Protein AF-A0A8K0P5R0-F1 (afdb_monomer_lite)

Structure (mmCIF, N/CA/C/O backbone):
data_AF-A0A8K0P5R0-F1
#
_entry.id   AF-A0A8K0P5R0-F1
#
loop_
_atom_site.group_PDB
_atom_site.id
_atom_site.type_symbol
_atom_site.label_atom_id
_atom_site.label_alt_id
_atom_site.label_comp_id
_atom_site.label_asym_id
_atom_site.label_entity_id
_atom_site.label_seq_id
_atom_site.pdbx_PDB_ins_code
_atom_site.Cartn_x
_atom_site.Cartn_y
_atom_site.Cartn_z
_atom_site.occupancy
_atom_site.B_iso_or_equiv
_atom_site.auth_seq_id
_atom_site.auth_comp_id
_atom_site.auth_asym_id
_atom_site.auth_atom_id
_atom_site.pdbx_PDB_model_num
ATOM 1 N N . MET A 1 1 ? 15.930 -27.579 8.236 1.00 77.75 1 MET A N 1
ATOM 2 C CA . MET A 1 1 ? 16.252 -26.618 7.155 1.00 77.75 1 MET A CA 1
ATOM 3 C C . MET A 1 1 ? 15.344 -26.922 5.981 1.00 77.75 1 MET A C 1
ATOM 5 O O . MET A 1 1 ? 15.305 -28.073 5.569 1.00 77.75 1 MET A O 1
ATOM 9 N N . GLN A 1 2 ? 14.608 -25.937 5.482 1.00 86.75 2 GLN A N 1
ATOM 10 C CA . GLN A 1 2 ? 13.710 -26.073 4.334 1.00 86.75 2 GLN A CA 1
ATOM 11 C C . GLN A 1 2 ? 14.297 -25.330 3.126 1.00 86.75 2 GLN A C 1
ATOM 13 O O . GLN A 1 2 ? 15.034 -24.350 3.285 1.00 86.75 2 GLN A O 1
ATOM 18 N N . MET A 1 3 ? 14.000 -25.831 1.928 1.00 87.31 3 MET A N 1
ATOM 19 C CA . MET A 1 3 ? 14.393 -25.220 0.656 1.00 87.31 3 MET A CA 1
ATOM 20 C C . MET A 1 3 ? 13.280 -24.267 0.223 1.00 87.31 3 MET A C 1
ATOM 22 O O . MET A 1 3 ? 12.130 -24.686 0.132 1.00 87.31 3 MET A O 1
ATOM 26 N N . VAL A 1 4 ? 13.605 -23.001 -0.029 1.00 87.88 4 VAL A N 1
ATOM 27 C CA . VAL A 1 4 ? 12.634 -21.998 -0.485 1.00 87.88 4 VAL A CA 1
ATOM 28 C C . VAL A 1 4 ? 13.164 -21.334 -1.741 1.00 87.88 4 VAL A C 1
ATOM 30 O O . VAL A 1 4 ? 14.297 -20.851 -1.757 1.00 87.88 4 VAL A O 1
ATOM 33 N N . GLU A 1 5 ? 12.338 -21.276 -2.778 1.00 90.38 5 GLU A N 1
ATOM 34 C CA . GLU A 1 5 ? 12.651 -20.520 -3.982 1.00 90.38 5 GLU A CA 1
ATOM 35 C C . GLU A 1 5 ? 12.355 -19.031 -3.757 1.00 90.38 5 GLU A C 1
ATOM 37 O O . GLU A 1 5 ? 11.252 -18.639 -3.372 1.00 90.38 5 GLU A O 1
ATOM 42 N N . LYS A 1 6 ? 13.353 -18.175 -3.976 1.00 82.25 6 LYS A N 1
ATOM 43 C CA . LYS A 1 6 ? 13.180 -16.721 -4.010 1.00 82.25 6 LYS A CA 1
ATOM 44 C C . LYS A 1 6 ? 13.885 -16.155 -5.229 1.00 82.25 6 LYS A C 1
ATOM 46 O O . LYS A 1 6 ? 15.097 -16.286 -5.352 1.00 82.25 6 LYS A O 1
ATOM 51 N N . ARG A 1 7 ? 13.129 -15.456 -6.085 1.00 85.81 7 ARG A N 1
ATOM 52 C CA . ARG A 1 7 ? 13.651 -14.775 -7.287 1.00 85.81 7 ARG A CA 1
ATOM 53 C C . ARG A 1 7 ? 14.454 -15.725 -8.199 1.00 85.81 7 ARG A C 1
ATOM 55 O O . ARG A 1 7 ? 15.518 -15.354 -8.677 1.00 85.81 7 ARG A O 1
ATOM 62 N N . GLY A 1 8 ? 13.969 -16.957 -8.379 1.00 89.31 8 GLY A N 1
ATOM 63 C CA . GLY A 1 8 ? 14.621 -17.989 -9.197 1.00 89.31 8 GLY A CA 1
ATOM 64 C C . GLY A 1 8 ? 15.834 -18.672 -8.552 1.00 89.31 8 GLY A C 1
ATOM 65 O O . GLY A 1 8 ? 16.482 -19.490 -9.197 1.00 89.31 8 GLY A O 1
ATOM 66 N N . LEU A 1 9 ? 16.164 -18.359 -7.292 1.00 89.88 9 LEU A N 1
ATOM 67 C CA . LEU A 1 9 ? 17.238 -19.013 -6.541 1.00 89.88 9 LEU A CA 1
ATOM 68 C C . LEU A 1 9 ? 16.661 -19.880 -5.424 1.00 89.88 9 LEU A C 1
ATOM 70 O O . LEU A 1 9 ? 15.819 -19.428 -4.645 1.00 89.88 9 LEU A O 1
ATOM 74 N N . VAL A 1 10 ? 17.162 -21.109 -5.299 1.00 91.19 10 VAL A N 1
ATOM 75 C CA . VAL A 1 10 ? 16.796 -22.011 -4.202 1.00 91.19 10 VAL A CA 1
ATOM 76 C C . VAL A 1 10 ? 17.707 -21.748 -3.006 1.00 91.19 10 VAL A C 1
ATOM 78 O O . VAL A 1 10 ? 18.917 -21.955 -3.066 1.00 91.19 10 VAL A O 1
ATOM 81 N N . VAL A 1 11 ? 17.121 -21.289 -1.901 1.00 90.75 11 VAL A N 1
ATOM 82 C CA . VAL A 1 11 ? 17.840 -20.901 -0.681 1.00 90.75 11 VAL A CA 1
ATOM 83 C C . VAL A 1 11 ? 17.438 -21.817 0.474 1.00 90.75 11 VAL A C 1
ATOM 85 O O . VAL A 1 11 ? 16.253 -22.066 0.697 1.00 90.75 11 VAL A O 1
ATOM 88 N N . ARG A 1 12 ? 18.418 -22.285 1.257 1.00 92.44 12 ARG A N 1
ATOM 89 C CA . ARG A 1 12 ? 18.166 -23.007 2.515 1.00 92.44 12 ARG A CA 1
ATOM 90 C C . ARG A 1 12 ? 17.900 -22.041 3.656 1.00 92.44 12 ARG A C 1
ATOM 92 O O . ARG A 1 12 ? 18.726 -21.174 3.931 1.00 92.44 12 ARG A O 1
ATOM 99 N N . LYS A 1 13 ? 16.793 -22.237 4.372 1.00 90.75 13 LYS A N 1
ATOM 100 C CA . LYS A 1 13 ? 16.468 -21.470 5.582 1.00 90.75 13 LYS A CA 1
ATOM 101 C C . LYS A 1 13 ? 16.003 -22.377 6.726 1.00 90.75 13 LYS A C 1
ATOM 103 O O . LYS A 1 13 ? 15.441 -23.447 6.473 1.00 90.75 13 LYS A O 1
ATOM 108 N N . PRO A 1 14 ? 16.230 -21.990 7.992 1.00 95.31 14 PRO A N 1
ATOM 109 C CA . PRO A 1 14 ? 15.591 -22.645 9.130 1.00 95.31 14 PRO A CA 1
ATOM 110 C C . PRO A 1 14 ? 14.067 -22.494 9.048 1.00 95.31 14 PRO A C 1
ATOM 112 O O . PRO A 1 14 ? 13.588 -21.459 8.590 1.00 95.31 14 PRO A O 1
ATOM 115 N N . SER A 1 15 ? 13.316 -23.495 9.516 1.00 90.94 15 SER A N 1
ATOM 116 C CA . SER A 1 15 ? 11.843 -23.454 9.542 1.00 90.94 15 SER A CA 1
ATOM 117 C C . SER A 1 15 ? 11.332 -22.250 10.330 1.00 90.94 15 SER A C 1
ATOM 119 O O . SER A 1 15 ? 10.552 -21.471 9.809 1.00 90.94 15 SER A O 1
ATOM 121 N N . VAL A 1 16 ? 11.915 -21.999 11.505 1.00 91.88 16 VAL A N 1
ATOM 122 C CA . VAL A 1 16 ? 11.579 -20.852 12.368 1.00 91.88 16 VAL A CA 1
ATOM 123 C C . VAL A 1 16 ? 11.646 -19.515 11.618 1.00 91.88 16 VAL A C 1
ATOM 125 O O . VAL A 1 16 ? 10.812 -18.638 11.813 1.00 91.88 16 VAL A O 1
ATOM 128 N N . VAL A 1 17 ? 12.623 -19.353 10.719 1.00 90.38 17 VAL A N 1
ATOM 129 C CA . VAL A 1 17 ? 12.778 -18.124 9.926 1.00 90.38 17 VAL A CA 1
ATOM 130 C C . VAL A 1 17 ? 11.702 -18.024 8.845 1.00 90.38 17 VAL A C 1
ATOM 132 O O . VAL A 1 17 ? 11.299 -16.923 8.475 1.00 90.38 17 VAL A O 1
ATOM 135 N N . ILE A 1 18 ? 11.254 -19.148 8.295 1.00 88.31 18 ILE A N 1
ATOM 136 C CA . ILE A 1 18 ? 10.188 -19.176 7.291 1.00 88.31 18 ILE A CA 1
ATOM 137 C C . ILE A 1 18 ? 8.858 -18.835 7.956 1.00 88.31 18 ILE A C 1
ATOM 139 O O . ILE A 1 18 ? 8.199 -17.903 7.499 1.00 88.31 18 ILE A O 1
ATOM 143 N N . ASP A 1 19 ? 8.547 -19.487 9.073 1.00 88.38 19 ASP A N 1
ATOM 144 C CA . ASP A 1 19 ? 7.316 -19.277 9.838 1.00 88.38 19 ASP A CA 1
ATOM 145 C C . ASP A 1 19 ? 7.209 -17.823 10.320 1.00 88.38 19 ASP A C 1
ATOM 147 O O . ASP A 1 19 ? 6.176 -17.169 10.158 1.00 88.38 19 ASP A O 1
ATOM 151 N N . TYR A 1 20 ? 8.316 -17.264 10.824 1.00 89.19 20 TYR A N 1
ATOM 152 C CA . TYR A 1 20 ? 8.391 -15.851 11.189 1.00 89.19 20 TYR A CA 1
ATOM 153 C C . TYR A 1 20 ? 8.091 -14.942 9.994 1.00 89.19 20 TYR A C 1
ATOM 155 O O . TYR A 1 20 ? 7.243 -14.061 10.075 1.00 89.19 20 TYR A O 1
ATOM 163 N N . ASN A 1 21 ? 8.745 -15.163 8.851 1.00 87.19 21 ASN A N 1
ATOM 164 C CA . ASN A 1 21 ? 8.545 -14.309 7.678 1.00 87.19 21 ASN A CA 1
ATOM 165 C C . ASN A 1 21 ? 7.130 -14.415 7.091 1.00 87.19 21 ASN A C 1
ATOM 167 O O . ASN A 1 21 ? 6.677 -13.463 6.459 1.00 87.19 21 ASN A O 1
ATOM 171 N N . GLN A 1 22 ? 6.457 -15.553 7.263 1.00 86.25 22 GLN A N 1
ATOM 172 C CA . GLN A 1 22 ? 5.075 -15.741 6.827 1.00 86.25 22 GLN A CA 1
ATOM 173 C C . GLN A 1 22 ? 4.084 -15.012 7.742 1.00 86.25 22 GLN A C 1
ATOM 175 O O . GLN A 1 22 ? 3.142 -14.400 7.253 1.00 86.25 22 GLN A O 1
ATOM 180 N N . THR A 1 23 ? 4.317 -15.029 9.054 1.00 89.56 23 THR A N 1
ATOM 181 C CA . THR A 1 23 ? 3.370 -14.499 10.053 1.00 89.56 23 THR A CA 1
ATOM 182 C C . THR A 1 23 ? 3.599 -13.029 10.407 1.00 89.56 23 THR A C 1
ATOM 184 O O . THR A 1 23 ? 2.657 -12.319 10.762 1.00 89.56 23 THR A O 1
ATOM 187 N N . MET A 1 24 ? 4.833 -12.535 10.279 1.00 90.44 24 MET A N 1
ATOM 188 C CA . MET A 1 24 ? 5.217 -11.193 10.730 1.00 90.44 24 MET A CA 1
ATOM 189 C C . MET A 1 24 ? 4.396 -10.076 10.0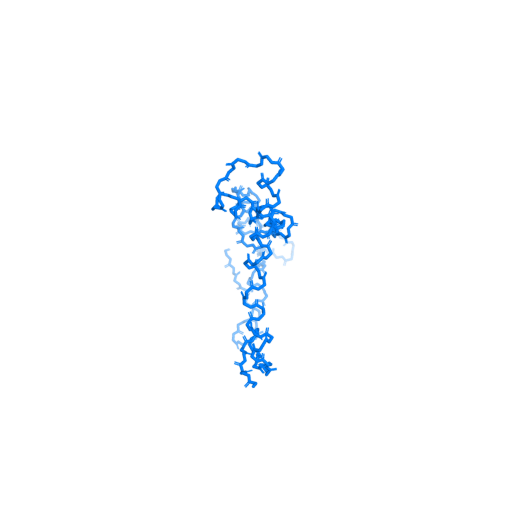69 1.00 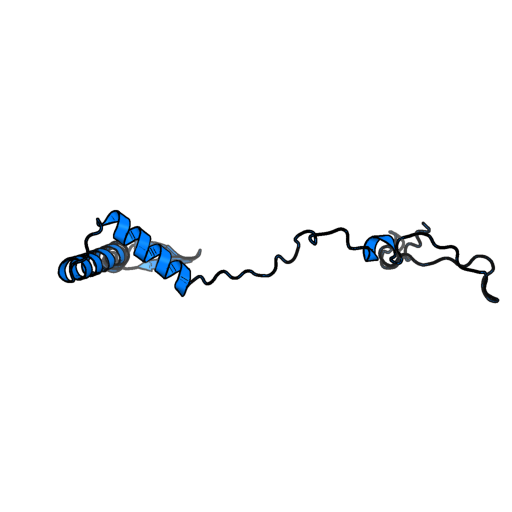90.44 24 MET A C 1
ATOM 191 O O . MET A 1 24 ? 4.007 -9.121 10.738 1.00 90.44 24 MET A O 1
ATOM 195 N N . GLY A 1 25 ? 4.088 -10.198 8.773 1.00 87.88 25 GLY A N 1
ATOM 196 C CA . GLY A 1 25 ? 3.312 -9.185 8.049 1.00 87.88 25 GLY A CA 1
ATOM 197 C C . GLY A 1 25 ? 1.898 -9.001 8.609 1.00 87.88 25 GLY A C 1
ATOM 198 O O . GLY A 1 25 ? 1.459 -7.873 8.830 1.00 87.88 25 GLY A O 1
ATOM 199 N N . GLU A 1 26 ? 1.204 -10.102 8.901 1.00 90.12 26 GLU A N 1
ATOM 200 C CA . GLU A 1 26 ? -0.156 -10.061 9.448 1.00 90.12 26 GLU A CA 1
ATOM 201 C C . GLU A 1 26 ? -0.183 -9.500 10.873 1.00 90.12 26 GLU A C 1
ATOM 203 O O . GLU A 1 26 ? -1.055 -8.690 11.200 1.00 90.12 26 GLU A O 1
ATOM 208 N N . LEU A 1 27 ? 0.808 -9.866 11.696 1.00 93.31 27 LEU A N 1
ATOM 209 C CA . LEU A 1 27 ? 0.959 -9.354 13.060 1.00 93.31 27 LEU A CA 1
ATOM 210 C C . LEU A 1 27 ? 1.182 -7.838 13.079 1.00 93.31 27 LEU A C 1
ATOM 212 O O . LEU A 1 27 ? 0.564 -7.135 13.879 1.00 93.31 27 LEU A O 1
ATOM 216 N N . CYS A 1 28 ? 2.024 -7.315 12.184 1.00 94.56 28 CYS A N 1
ATOM 217 C CA . CYS A 1 28 ? 2.257 -5.876 12.069 1.00 94.56 28 CYS A CA 1
ATOM 218 C C . CYS A 1 28 ? 0.973 -5.108 11.729 1.00 94.56 28 CYS A C 1
ATOM 220 O O . CYS A 1 28 ? 0.667 -4.117 12.393 1.00 94.56 28 CYS A O 1
ATOM 222 N N . VAL A 1 29 ? 0.212 -5.582 10.737 1.00 94.75 29 VAL A N 1
ATOM 223 C CA . VAL A 1 29 ? -1.046 -4.947 10.302 1.00 94.75 29 VAL A CA 1
ATOM 224 C C . VAL A 1 29 ? -2.109 -5.005 11.400 1.00 94.75 29 VAL A C 1
ATOM 226 O O . VAL A 1 29 ? -2.836 -4.038 11.625 1.00 94.75 29 VAL A O 1
ATOM 229 N N . TRP A 1 30 ? -2.190 -6.120 12.126 1.00 95.69 30 TRP A N 1
ATOM 230 C CA . TRP A 1 30 ? -3.122 -6.248 13.242 1.00 95.69 30 TRP A CA 1
ATOM 231 C C . TRP A 1 30 ? -2.773 -5.305 14.398 1.00 95.69 30 TRP A C 1
ATOM 233 O O . TRP A 1 30 ? -3.642 -4.600 14.917 1.00 95.69 30 TRP A O 1
ATOM 243 N N . ASN A 1 31 ? -1.493 -5.229 14.765 1.00 96.00 31 ASN A N 1
ATOM 244 C CA . ASN A 1 31 ? -1.030 -4.330 15.818 1.00 96.00 31 ASN A CA 1
ATOM 245 C C . ASN A 1 31 ? -1.287 -2.860 15.457 1.00 96.00 31 ASN A C 1
ATOM 247 O O . ASN A 1 31 ? -1.757 -2.094 16.304 1.00 96.00 31 ASN A O 1
ATOM 251 N N . SER A 1 32 ? -1.044 -2.463 14.204 1.00 96.56 32 SER A N 1
ATOM 252 C CA . SER A 1 32 ? -1.331 -1.100 13.750 1.00 96.56 32 SER A CA 1
ATOM 253 C C . SER A 1 32 ? -2.834 -0.798 13.743 1.00 96.56 32 SER A C 1
ATOM 255 O O . SER A 1 32 ? -3.235 0.301 14.133 1.00 96.56 32 SER A O 1
ATOM 257 N N . PHE A 1 33 ? -3.678 -1.775 13.396 1.00 97.38 33 PHE A N 1
ATOM 258 C CA . PHE A 1 33 ? -5.133 -1.637 13.477 1.00 97.38 33 PHE A CA 1
ATOM 259 C C . PHE A 1 33 ? -5.629 -1.465 14.919 1.00 97.38 33 PHE A C 1
ATOM 261 O O . PHE A 1 33 ? -6.474 -0.607 15.180 1.00 97.38 33 PHE A O 1
ATOM 268 N N . ILE A 1 34 ? -5.086 -2.226 15.878 1.00 97.00 34 ILE A N 1
ATOM 269 C CA . ILE A 1 34 ? -5.422 -2.056 17.301 1.00 97.00 34 ILE A CA 1
ATOM 270 C C . ILE A 1 34 ? -5.082 -0.637 17.762 1.00 97.00 34 ILE A C 1
ATOM 272 O O . ILE A 1 34 ? -5.891 -0.005 18.445 1.00 97.00 34 ILE A O 1
ATOM 276 N N . LEU A 1 35 ? -3.909 -0.119 17.387 1.00 97.44 35 LEU A N 1
ATOM 277 C CA . LEU A 1 35 ? -3.522 1.257 17.706 1.00 97.44 35 LEU A CA 1
ATOM 278 C C . LEU A 1 35 ? -4.494 2.265 17.086 1.00 97.44 35 LEU A C 1
ATOM 280 O O . LEU A 1 35 ? -4.998 3.132 17.797 1.00 97.44 35 LEU A O 1
ATOM 284 N N . TYR A 1 36 ? -4.836 2.095 15.808 1.00 97.12 36 TYR A N 1
ATOM 285 C CA . TYR A 1 36 ? -5.823 2.924 15.117 1.00 97.12 36 TYR A CA 1
ATOM 286 C C . TYR A 1 36 ? -7.186 2.931 15.835 1.00 97.12 36 TYR A C 1
ATOM 288 O O . TYR A 1 36 ? -7.767 3.996 16.073 1.00 97.12 36 TYR A O 1
ATOM 296 N N . LYS A 1 37 ? -7.676 1.761 16.265 1.00 97.06 37 LYS A N 1
ATOM 297 C CA . LYS A 1 37 ? -8.912 1.654 17.054 1.00 97.06 37 LYS A CA 1
ATOM 298 C C . LYS A 1 37 ? -8.807 2.379 18.393 1.00 97.06 37 LYS A C 1
ATOM 300 O O . LYS A 1 37 ? -9.729 3.108 18.754 1.00 97.06 37 LYS A O 1
ATOM 305 N N . LYS A 1 38 ? -7.684 2.237 19.104 1.00 97.06 38 LYS A N 1
ATOM 306 C CA . LYS A 1 38 ? -7.440 2.940 20.377 1.00 97.06 38 LYS A CA 1
ATOM 307 C C . LYS A 1 38 ? -7.394 4.460 20.213 1.00 97.06 38 LYS A C 1
ATOM 309 O O . LYS A 1 38 ? -7.805 5.168 21.123 1.00 97.06 38 LYS A O 1
ATOM 314 N N . THR A 1 39 ? -6.965 4.960 19.056 1.00 96.81 39 THR A N 1
ATOM 315 C CA . THR A 1 39 ? -6.977 6.397 18.730 1.00 96.81 39 THR A CA 1
ATOM 316 C C . THR A 1 39 ? -8.345 6.932 18.278 1.00 96.81 39 THR A C 1
ATOM 318 O O . THR A 1 39 ? -8.441 8.083 17.866 1.00 96.81 39 THR A O 1
ATOM 321 N N . GLY A 1 40 ? -9.414 6.129 18.351 1.00 94.94 40 GLY A N 1
ATOM 322 C CA . GLY A 1 40 ? -10.773 6.542 17.970 1.00 94.94 40 GLY A CA 1
ATOM 323 C C . GLY A 1 40 ? -11.156 6.215 16.524 1.00 94.94 40 GLY A C 1
ATOM 324 O O . GLY A 1 40 ? -12.167 6.709 16.020 1.00 94.94 40 GLY A O 1
ATOM 325 N N . GLY A 1 41 ? -10.370 5.374 15.851 1.00 95.19 41 GLY A N 1
ATOM 326 C CA . GLY A 1 41 ? -10.649 4.889 14.508 1.00 95.19 41 GLY A CA 1
ATOM 327 C C . GLY A 1 41 ? -11.949 4.084 14.414 1.00 95.19 41 GLY A C 1
ATOM 328 O O . GLY A 1 41 ? -12.216 3.189 15.220 1.00 95.19 41 GLY A O 1
ATOM 329 N N . LYS A 1 42 ? -12.777 4.383 13.409 1.00 94.75 42 LYS A N 1
ATOM 330 C CA . LYS A 1 42 ? -14.142 3.833 13.302 1.00 94.75 42 LYS A CA 1
ATOM 331 C C . LYS A 1 42 ? -14.286 2.730 12.261 1.00 94.75 42 LYS A C 1
ATOM 333 O O . LYS A 1 42 ? -15.174 1.898 12.425 1.00 94.75 42 LYS A O 1
ATOM 338 N N . CYS A 1 43 ? -13.409 2.666 11.259 1.00 93.56 43 CYS A N 1
ATOM 339 C CA . CYS A 1 43 ? -13.536 1.681 10.187 1.00 93.56 43 CYS A CA 1
ATOM 340 C C . CYS A 1 43 ? -13.368 0.233 10.687 1.00 93.56 43 CYS A C 1
ATOM 342 O O . CYS A 1 43 ? -12.829 -0.022 11.780 1.00 93.56 43 CYS A O 1
ATOM 344 N N . VAL A 1 44 ? -13.898 -0.715 9.909 1.00 95.94 44 VAL A N 1
ATOM 345 C CA . VAL A 1 44 ? -13.686 -2.148 10.140 1.00 95.94 44 VAL A CA 1
ATOM 346 C C . VAL A 1 44 ? -12.297 -2.558 9.648 1.00 95.94 44 VAL A C 1
ATOM 348 O O . VAL A 1 44 ? -11.644 -1.844 8.894 1.00 95.94 44 VAL A O 1
ATOM 351 N N . HIS A 1 45 ? -11.815 -3.716 10.098 1.00 94.69 45 HIS A N 1
ATOM 352 C CA . HIS A 1 45 ? -10.446 -4.153 9.817 1.00 94.69 45 HIS A CA 1
ATOM 353 C C . HIS A 1 45 ? -10.158 -4.340 8.320 1.00 94.69 45 HIS A C 1
ATOM 355 O O . HIS A 1 45 ? -9.041 -4.080 7.884 1.00 94.69 45 HIS A O 1
ATOM 361 N N . LEU A 1 46 ? -11.153 -4.773 7.536 1.00 95.69 46 LEU A N 1
ATOM 362 C CA . LEU A 1 46 ? -11.006 -4.922 6.088 1.00 95.69 46 LEU A CA 1
ATOM 363 C C . LEU A 1 46 ? -10.750 -3.569 5.416 1.00 95.69 46 LEU A C 1
ATOM 365 O O . LEU A 1 46 ? -9.760 -3.431 4.707 1.00 95.69 46 LEU A O 1
ATOM 369 N N . ASP A 1 47 ? -11.582 -2.572 5.712 1.00 96.44 47 ASP A N 1
ATOM 370 C CA . ASP A 1 47 ? -11.439 -1.215 5.175 1.00 96.44 47 ASP A CA 1
ATOM 371 C C . ASP A 1 47 ? -10.093 -0.605 5.576 1.00 96.44 47 ASP A C 1
ATOM 373 O O . ASP A 1 47 ? -9.374 -0.071 4.742 1.00 96.44 47 ASP A O 1
ATOM 377 N N . TYR A 1 48 ? -9.683 -0.785 6.837 1.00 96.81 48 TYR A N 1
ATOM 378 C CA . TYR A 1 48 ? -8.364 -0.347 7.296 1.00 96.81 48 TYR A CA 1
ATOM 379 C C . TYR A 1 48 ? -7.218 -0.976 6.488 1.00 96.81 48 TYR A C 1
ATOM 381 O O . TYR A 1 48 ? -6.238 -0.304 6.172 1.00 96.81 48 TYR A O 1
ATOM 389 N N . ARG A 1 49 ? -7.315 -2.270 6.153 1.00 95.81 49 ARG A N 1
ATOM 390 C CA . ARG A 1 49 ? -6.299 -2.950 5.337 1.00 95.81 49 ARG A CA 1
ATOM 391 C C . ARG A 1 49 ? -6.233 -2.367 3.929 1.00 95.81 49 ARG A C 1
ATOM 393 O O . ARG A 1 49 ? -5.127 -2.167 3.436 1.00 95.81 49 ARG A O 1
ATOM 400 N N . LEU A 1 50 ? -7.383 -2.102 3.309 1.00 96.44 50 LEU A N 1
ATOM 401 C CA . LEU A 1 50 ? -7.448 -1.486 1.983 1.00 96.44 50 LEU A CA 1
ATOM 402 C C . LEU A 1 50 ? -6.809 -0.091 1.999 1.00 96.44 50 LEU A C 1
ATOM 404 O O . LEU A 1 50 ? -5.890 0.147 1.218 1.00 96.44 50 LEU A O 1
ATOM 408 N N . ASP A 1 51 ? -7.164 0.753 2.970 1.00 95.50 51 ASP A N 1
ATOM 409 C CA . ASP A 1 51 ? -6.586 2.095 3.136 1.00 95.50 51 ASP A CA 1
ATOM 410 C C . ASP A 1 51 ? -5.054 2.065 3.288 1.00 95.50 51 ASP A C 1
ATOM 412 O O . ASP A 1 51 ? -4.336 2.913 2.751 1.00 95.50 51 ASP A O 1
ATOM 416 N N . VAL A 1 52 ? -4.526 1.105 4.057 1.00 94.75 52 VAL A N 1
ATOM 417 C CA . VAL A 1 52 ? -3.075 0.948 4.244 1.00 94.75 52 VAL A CA 1
ATOM 418 C C . VAL A 1 52 ? -2.400 0.536 2.937 1.00 94.75 52 VAL A C 1
ATOM 420 O O . VAL A 1 52 ? -1.336 1.067 2.615 1.00 94.75 52 VAL A O 1
ATOM 423 N N . ILE A 1 53 ? -3.003 -0.388 2.184 1.00 94.38 53 ILE A N 1
ATOM 424 C CA . ILE A 1 53 ? -2.476 -0.843 0.892 1.00 94.38 53 ILE A CA 1
ATOM 425 C C . ILE A 1 53 ? -2.450 0.315 -0.107 1.00 94.38 53 ILE A C 1
ATOM 427 O O . ILE A 1 53 ? -1.412 0.542 -0.729 1.00 94.38 53 ILE A O 1
ATOM 431 N N . GLU A 1 54 ? -3.543 1.067 -0.228 1.00 94.25 54 GLU A N 1
ATOM 432 C CA . GLU A 1 54 ? -3.635 2.218 -1.133 1.00 94.25 54 GLU A CA 1
ATOM 433 C C . GLU A 1 54 ? -2.545 3.248 -0.827 1.00 94.25 54 GLU A C 1
ATOM 435 O O . GLU A 1 54 ? -1.748 3.580 -1.705 1.00 94.25 54 GLU A O 1
ATOM 440 N N . LYS A 1 55 ? -2.396 3.645 0.443 1.00 93.44 55 LYS A N 1
ATOM 441 C CA . LYS A 1 55 ? -1.342 4.586 0.860 1.00 93.44 55 LYS A CA 1
ATOM 442 C C . LYS A 1 55 ? 0.069 4.055 0.615 1.00 93.44 55 LYS A C 1
ATOM 444 O O . LYS A 1 55 ? 0.962 4.820 0.257 1.00 93.44 55 LYS A O 1
ATOM 449 N N . MET A 1 56 ? 0.309 2.756 0.809 1.00 92.94 56 MET A N 1
ATOM 450 C CA . MET A 1 56 ? 1.612 2.160 0.496 1.00 92.94 56 MET A CA 1
ATOM 451 C C . MET A 1 56 ? 1.912 2.217 -1.004 1.00 92.94 56 MET A C 1
ATOM 453 O O . MET A 1 56 ? 3.046 2.513 -1.385 1.00 92.94 56 MET A O 1
ATOM 457 N N . ILE A 1 57 ? 0.918 1.958 -1.854 1.00 92.00 57 ILE A N 1
ATOM 458 C CA . ILE A 1 57 ? 1.071 2.051 -3.309 1.00 92.00 57 ILE A CA 1
ATOM 459 C C . ILE A 1 57 ? 1.339 3.501 -3.717 1.00 92.00 57 ILE A C 1
ATOM 461 O O . ILE A 1 57 ? 2.273 3.743 -4.474 1.00 92.00 57 ILE A O 1
ATOM 465 N N . GLU A 1 58 ? 0.595 4.467 -3.180 1.00 90.06 58 GLU A N 1
ATOM 466 C CA . GLU A 1 58 ? 0.803 5.891 -3.474 1.00 90.06 58 GLU A CA 1
ATOM 467 C C . GLU A 1 58 ? 2.222 6.363 -3.122 1.00 90.06 58 GLU A C 1
ATOM 469 O O . GLU A 1 58 ? 2.858 7.065 -3.909 1.00 90.06 58 GLU A O 1
ATOM 474 N N . VAL A 1 59 ? 2.741 5.958 -1.958 1.00 90.69 59 VAL A N 1
ATOM 475 C CA . VAL A 1 59 ? 4.051 6.412 -1.462 1.00 90.69 59 VAL A CA 1
ATOM 476 C C . VAL A 1 59 ? 5.216 5.703 -2.157 1.00 90.69 59 VAL A C 1
ATOM 478 O O . VAL A 1 59 ? 6.206 6.344 -2.510 1.00 90.69 59 VAL A O 1
ATOM 481 N N . TYR A 1 60 ? 5.134 4.381 -2.331 1.00 88.12 60 TYR A N 1
ATOM 482 C CA . TYR A 1 60 ? 6.269 3.558 -2.781 1.00 88.12 60 TYR A CA 1
ATOM 483 C C . TYR A 1 60 ? 6.166 3.100 -4.235 1.00 88.12 60 TYR A C 1
ATOM 485 O O . TYR A 1 60 ? 7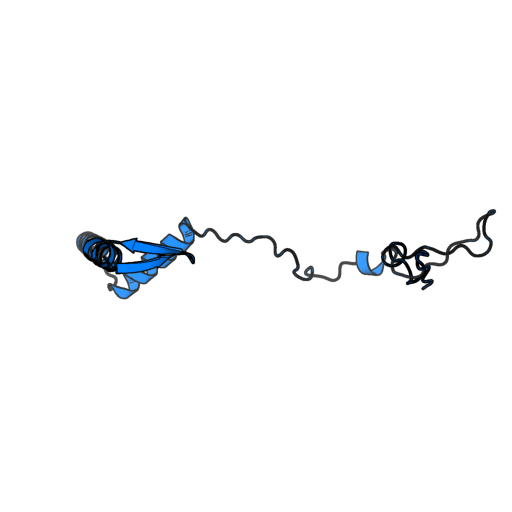.136 2.578 -4.791 1.00 88.12 60 TYR A O 1
ATOM 493 N N . HIS A 1 61 ? 5.010 3.293 -4.859 1.00 82.25 61 HIS A N 1
ATOM 494 C CA . HIS A 1 61 ? 4.774 3.038 -6.271 1.00 82.25 61 HIS A CA 1
ATOM 495 C C . HIS A 1 61 ? 4.234 4.300 -6.960 1.00 82.25 61 HIS A C 1
ATOM 497 O O . HIS A 1 61 ? 3.208 4.224 -7.644 1.00 82.25 61 HIS A O 1
ATOM 503 N N . PRO A 1 62 ? 4.910 5.469 -6.815 1.00 71.25 62 PRO A N 1
ATOM 504 C CA . PRO A 1 62 ? 4.522 6.651 -7.566 1.00 71.25 62 PRO A CA 1
ATOM 505 C C . PRO A 1 62 ? 4.537 6.229 -9.022 1.00 71.25 62 PRO A C 1
ATOM 507 O O . PRO A 1 62 ? 5.552 5.711 -9.496 1.00 71.25 62 PRO A O 1
ATOM 510 N N . SER A 1 63 ? 3.381 6.339 -9.678 1.00 61.09 63 SER A N 1
ATOM 511 C CA . SER A 1 63 ? 3.183 5.848 -11.028 1.00 61.09 63 SER A CA 1
ATOM 512 C C . SER A 1 63 ? 4.354 6.329 -11.864 1.00 61.09 63 SER A C 1
ATOM 514 O O . SER A 1 63 ? 4.443 7.507 -12.216 1.00 61.09 63 SER A O 1
ATOM 516 N N . VAL A 1 64 ? 5.267 5.417 -12.185 1.00 57.91 64 VAL A N 1
ATOM 517 C CA . VAL A 1 64 ? 6.150 5.607 -13.312 1.00 57.91 64 VAL A CA 1
ATOM 518 C C . VAL A 1 64 ? 5.191 5.501 -14.484 1.00 57.91 64 VAL A C 1
ATOM 520 O O . VAL A 1 64 ? 5.053 4.455 -15.118 1.00 57.91 64 VAL A O 1
ATOM 523 N N . THR A 1 65 ? 4.509 6.605 -14.792 1.00 56.28 65 THR A N 1
ATOM 524 C CA . THR A 1 65 ? 4.245 6.983 -16.169 1.00 56.28 65 THR A CA 1
ATOM 525 C C . THR A 1 65 ? 5.617 7.109 -16.810 1.00 56.28 65 THR A C 1
ATOM 527 O O . THR A 1 65 ? 6.125 8.194 -17.068 1.00 56.28 65 THR A O 1
ATOM 530 N N . SER A 1 66 ? 6.250 5.957 -17.027 1.00 53.69 66 SER A N 1
ATOM 531 C CA . SER A 1 66 ? 7.159 5.774 -18.127 1.00 53.69 66 SER A CA 1
ATOM 532 C C . SER A 1 66 ? 6.351 6.296 -19.307 1.00 53.69 66 SER A C 1
ATOM 534 O O . SER A 1 66 ? 5.227 5.822 -19.531 1.00 53.69 66 SER A O 1
ATOM 536 N N . PRO A 1 67 ? 6.818 7.347 -20.001 1.00 49.94 67 PRO A N 1
ATOM 537 C CA . PRO A 1 67 ? 6.202 7.720 -21.257 1.00 49.94 67 PRO A CA 1
ATOM 538 C C . PRO A 1 67 ? 6.110 6.419 -22.039 1.00 49.94 67 PRO A C 1
ATOM 540 O O . PRO A 1 67 ? 7.122 5.729 -22.151 1.00 49.94 67 PRO A O 1
ATOM 543 N N . LYS A 1 68 ? 4.906 6.020 -22.466 1.00 50.84 68 LYS A N 1
ATOM 544 C CA . LYS A 1 68 ? 4.721 4.829 -23.296 1.00 50.84 68 LYS A CA 1
ATOM 545 C C . LYS A 1 68 ? 5.648 4.978 -24.499 1.00 50.84 68 LYS A C 1
ATOM 547 O O . LYS A 1 68 ? 5.294 5.637 -25.476 1.00 50.84 68 LYS A O 1
ATOM 552 N N . VAL A 1 69 ? 6.839 4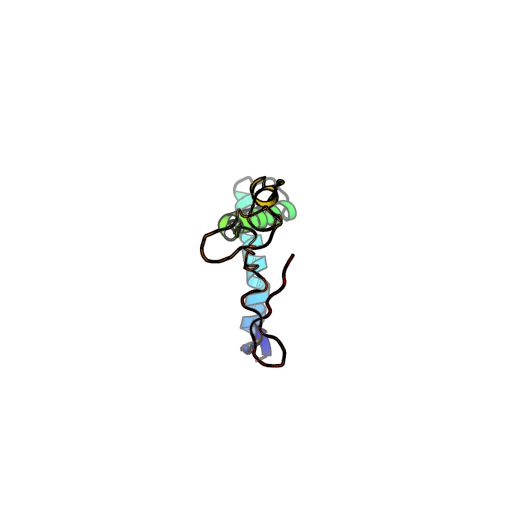.396 -24.422 1.00 51.72 69 VAL A N 1
ATOM 553 C CA . VAL A 1 69 ? 7.754 4.251 -25.543 1.00 51.72 69 VAL A CA 1
ATOM 554 C C . VAL A 1 69 ? 7.048 3.264 -26.466 1.00 51.72 69 VAL A C 1
ATOM 556 O O . VAL A 1 69 ? 7.131 2.059 -26.270 1.00 51.72 69 VAL A O 1
ATOM 559 N N . GLY A 1 70 ? 6.235 3.783 -27.391 1.00 52.06 70 GLY A N 1
ATOM 560 C CA . GLY A 1 70 ? 5.544 2.980 -28.404 1.00 52.06 70 GLY A CA 1
ATOM 561 C C . GLY A 1 70 ? 4.023 3.132 -28.520 1.00 52.06 70 GLY A C 1
ATOM 562 O O . GLY A 1 70 ? 3.425 2.400 -29.302 1.00 52.06 70 GLY A O 1
ATOM 563 N N . GLY A 1 71 ? 3.366 4.053 -27.805 1.00 53.19 71 GLY A N 1
ATOM 564 C CA . GLY A 1 71 ? 1.948 4.350 -28.069 1.00 53.19 71 GLY A CA 1
ATOM 565 C C . GLY A 1 71 ? 1.764 5.178 -29.356 1.00 53.19 71 GLY A C 1
ATOM 566 O O . GLY A 1 71 ? 2.555 6.100 -29.569 1.00 53.19 71 GLY A O 1
ATOM 567 N N . PRO A 1 72 ? 0.750 4.915 -30.209 1.00 52.53 72 PRO A N 1
ATOM 568 C CA . PRO A 1 72 ? 0.427 5.795 -31.332 1.00 52.53 72 PRO A CA 1
ATOM 569 C C . PRO A 1 72 ? 0.189 7.218 -30.821 1.00 52.53 72 PRO A C 1
ATOM 571 O O . PRO A 1 72 ? -0.583 7.424 -29.886 1.00 52.53 72 PRO A O 1
ATOM 574 N N . LEU A 1 73 ? 0.886 8.191 -31.410 1.00 55.34 73 LEU A N 1
ATOM 575 C CA . LEU A 1 73 ? 0.746 9.602 -31.057 1.00 55.34 73 LEU A CA 1
ATOM 576 C C . LEU A 1 73 ? -0.722 10.016 -31.216 1.00 55.34 73 LEU A C 1
ATOM 578 O O . LEU A 1 73 ? -1.326 9.783 -32.262 1.00 55.34 73 LEU A O 1
ATOM 582 N N . ALA A 1 74 ? -1.293 10.601 -30.164 1.00 53.47 74 ALA A N 1
ATOM 583 C CA . ALA A 1 74 ? -2.667 11.079 -30.161 1.00 53.47 74 ALA A CA 1
ATOM 584 C C . ALA A 1 74 ? -2.795 12.279 -31.113 1.00 53.47 74 ALA A C 1
ATOM 586 O O . ALA A 1 74 ? -2.448 13.405 -30.766 1.00 53.47 74 ALA A O 1
ATOM 587 N N . GLY A 1 75 ? -3.262 12.007 -32.330 1.00 58.91 75 GLY A N 1
ATOM 588 C CA . GLY A 1 75 ? -3.617 13.006 -33.334 1.00 58.91 75 GLY A CA 1
ATOM 589 C C . GLY A 1 75 ? -2.929 12.772 -34.683 1.00 58.91 75 GLY A C 1
ATOM 590 O O . GLY A 1 75 ? -1.781 12.317 -34.722 1.00 58.91 75 GLY A O 1
ATOM 591 N N . PRO A 1 76 ? -3.597 13.086 -35.810 1.00 50.97 76 PRO A N 1
ATOM 592 C CA . PRO A 1 76 ? -2.943 13.100 -37.109 1.00 50.97 76 PRO A CA 1
ATOM 593 C C . PRO A 1 76 ? -1.875 14.190 -37.067 1.00 50.97 76 PRO A C 1
ATOM 595 O O . PRO A 1 76 ? -2.188 15.371 -37.150 1.00 50.97 76 PRO A O 1
ATOM 598 N N . GLN A 1 77 ? -0.604 13.824 -36.888 1.00 56.69 77 GLN A N 1
ATOM 599 C CA . GLN A 1 77 ? 0.468 14.796 -37.051 1.00 56.69 77 GLN A CA 1
ATOM 600 C C . GLN A 1 77 ? 0.475 15.225 -38.527 1.00 56.69 77 GLN A C 1
ATOM 602 O O . GLN A 1 77 ? 0.834 14.406 -39.376 1.00 56.69 77 GLN A O 1
ATOM 607 N N . PRO A 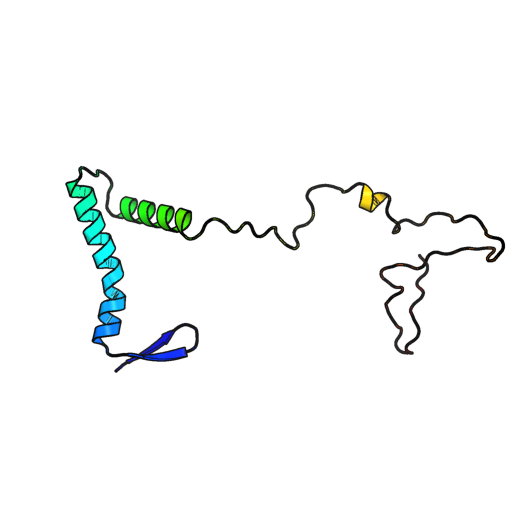1 78 ? 0.130 16.482 -38.866 1.00 57.56 78 PRO A N 1
ATOM 608 C CA . PRO A 1 78 ? 0.047 16.941 -40.258 1.00 57.56 78 PRO A CA 1
ATOM 609 C C . PRO A 1 78 ? 1.413 16.914 -40.960 1.00 57.56 78 PRO A C 1
ATOM 611 O O . PRO A 1 78 ? 1.506 16.941 -42.185 1.00 57.56 78 PRO A O 1
ATOM 614 N N . ARG A 1 79 ? 2.493 16.787 -40.183 1.00 54.00 79 A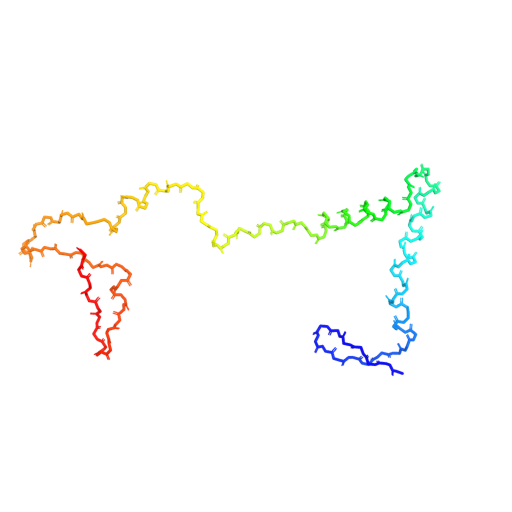RG A N 1
ATOM 615 C CA . ARG A 1 79 ? 3.836 16.541 -40.696 1.00 54.00 79 ARG A CA 1
ATOM 616 C C . ARG A 1 79 ? 3.950 15.193 -41.396 1.00 54.00 79 ARG A C 1
ATOM 618 O O . ARG A 1 79 ? 4.504 15.149 -42.480 1.00 54.00 79 ARG A O 1
ATOM 625 N N . ARG A 1 80 ? 3.314 14.127 -40.895 1.00 54.53 80 ARG A N 1
ATOM 626 C CA . ARG A 1 80 ? 3.306 12.836 -41.605 1.00 54.53 80 ARG A CA 1
ATOM 627 C C . ARG A 1 80 ? 2.605 12.894 -42.959 1.00 54.53 80 ARG A C 1
ATOM 629 O O . ARG A 1 80 ? 2.873 12.004 -43.745 1.00 54.53 80 ARG A O 1
ATOM 636 N N . LEU A 1 81 ? 1.746 13.893 -43.208 1.00 54.09 81 LEU A N 1
ATOM 637 C CA . LEU A 1 81 ? 1.034 14.147 -44.474 1.00 54.09 81 LEU A CA 1
ATOM 638 C C . LEU A 1 81 ? 1.796 15.083 -45.435 1.00 54.09 81 LEU A C 1
ATOM 640 O O . LEU A 1 81 ? 1.436 15.177 -46.599 1.00 54.09 81 LEU A O 1
ATOM 644 N N . THR A 1 82 ? 2.833 15.778 -44.957 1.00 54.41 82 THR A N 1
ATOM 645 C CA . THR A 1 82 ? 3.650 16.737 -45.737 1.00 54.41 82 THR A CA 1
ATOM 646 C C . THR A 1 82 ? 5.143 16.383 -45.743 1.00 54.41 82 THR A C 1
ATOM 648 O O . THR A 1 82 ? 5.972 17.088 -46.316 1.00 54.41 82 THR A O 1
ATOM 651 N N . GLU A 1 83 ? 5.520 15.290 -45.079 1.00 59.72 83 GLU A N 1
ATOM 652 C CA . GLU A 1 83 ? 6.890 14.802 -44.997 1.00 59.72 83 GLU A CA 1
ATOM 653 C C . GLU A 1 83 ? 7.334 14.110 -46.292 1.00 59.72 83 GLU A C 1
ATOM 655 O O . GLU A 1 83 ? 6.549 13.778 -47.176 1.00 59.72 83 GLU A O 1
ATOM 660 N N . ARG A 1 84 ? 8.641 13.835 -46.371 1.00 56.50 84 ARG A N 1
ATOM 661 C CA . ARG A 1 84 ? 9.381 13.311 -47.539 1.00 56.50 84 ARG A CA 1
ATOM 662 C C . ARG A 1 84 ? 8.929 11.934 -48.061 1.00 56.50 84 ARG A C 1
ATOM 664 O O . ARG A 1 84 ? 9.633 11.343 -48.877 1.00 56.50 84 ARG A O 1
ATOM 671 N N . HIS A 1 85 ? 7.830 11.406 -47.536 1.00 59.12 85 HIS A N 1
ATOM 672 C CA . HIS A 1 85 ? 7.206 10.154 -47.937 1.00 59.12 85 HIS A CA 1
ATOM 673 C C . HIS A 1 85 ? 6.156 10.335 -49.039 1.00 59.12 85 HIS A C 1
ATOM 675 O O . HIS A 1 85 ? 5.790 9.338 -49.656 1.00 59.12 85 HIS A O 1
ATOM 681 N N . PHE A 1 86 ? 5.711 11.565 -49.319 1.00 58.94 86 PHE A N 1
ATOM 682 C CA . PHE A 1 86 ? 4.863 11.846 -50.476 1.00 58.94 86 PHE A CA 1
ATOM 683 C C . PHE A 1 86 ? 5.713 12.094 -51.733 1.00 58.94 86 PHE A C 1
ATOM 685 O O . PHE A 1 86 ? 6.759 12.751 -51.641 1.00 58.94 86 PHE A O 1
ATOM 692 N N . PRO A 1 87 ? 5.318 11.542 -52.897 1.00 66.44 87 PRO A N 1
ATOM 693 C CA . PRO A 1 87 ? 5.964 11.846 -54.167 1.00 66.44 87 PRO A CA 1
ATOM 694 C C . PRO A 1 87 ? 5.771 13.323 -54.534 1.00 66.44 87 PRO A C 1
ATOM 696 O O . PRO A 1 87 ? 4.660 13.753 -54.824 1.00 66.44 87 PRO A O 1
ATOM 699 N N . ASP A 1 88 ? 6.869 14.076 -54.549 1.00 70.69 88 ASP A N 1
ATOM 700 C CA . ASP A 1 88 ? 6.919 15.450 -55.052 1.00 70.69 88 ASP A CA 1
ATOM 701 C C . ASP A 1 88 ? 7.711 15.483 -56.362 1.00 70.69 88 ASP A C 1
ATOM 703 O O . ASP A 1 88 ? 8.747 14.818 -56.491 1.00 70.69 88 ASP A O 1
ATOM 707 N N . VAL A 1 89 ? 7.263 16.297 -57.320 1.00 76.00 89 VAL A N 1
ATOM 708 C CA . VAL A 1 89 ? 7.989 16.518 -58.577 1.00 76.00 89 VAL A CA 1
ATOM 709 C C . VAL A 1 89 ? 9.228 17.366 -58.297 1.00 76.00 89 VAL A C 1
ATOM 711 O O . VAL A 1 89 ? 9.131 18.502 -57.836 1.00 76.00 89 VAL A O 1
ATOM 714 N N . ILE A 1 90 ? 10.408 16.818 -58.589 1.00 77.88 90 ILE A N 1
ATOM 715 C CA . ILE A 1 90 ? 11.674 17.545 -58.472 1.00 77.88 90 ILE A CA 1
ATOM 716 C C . ILE A 1 90 ? 11.996 18.171 -59.835 1.00 77.88 90 ILE A C 1
ATOM 718 O O . ILE A 1 90 ? 12.042 17.435 -60.824 1.00 77.88 90 ILE A O 1
ATOM 722 N N . PRO A 1 91 ? 12.258 19.489 -59.920 1.00 83.00 91 PRO A N 1
ATOM 723 C CA . PRO A 1 91 ? 12.641 20.115 -61.180 1.00 83.00 91 PRO A CA 1
ATOM 724 C C . PRO A 1 91 ? 14.000 19.594 -61.662 1.00 83.00 91 PRO A C 1
ATOM 726 O O . PRO A 1 91 ? 14.884 19.290 -60.855 1.00 83.00 91 PRO A O 1
ATOM 729 N N . ALA A 1 92 ? 14.169 19.508 -62.982 1.00 86.56 92 ALA A N 1
ATOM 730 C CA . ALA A 1 92 ? 15.417 19.083 -63.605 1.00 86.56 92 ALA A CA 1
ATOM 731 C C . ALA A 1 92 ? 16.593 19.966 -63.159 1.00 86.56 92 ALA A C 1
ATOM 733 O O . ALA A 1 92 ? 16.467 21.181 -63.014 1.00 86.56 92 ALA A O 1
ATOM 734 N N . THR A 1 93 ? 17.753 19.343 -62.957 1.00 83.25 93 THR A N 1
ATOM 735 C CA . THR A 1 93 ? 19.007 20.045 -62.642 1.00 83.25 93 THR A CA 1
ATOM 736 C C . THR A 1 93 ? 20.009 19.796 -63.758 1.00 83.25 93 THR A C 1
ATOM 738 O O . THR A 1 93 ? 19.922 18.777 -64.440 1.00 83.25 93 THR A O 1
ATOM 741 N N . GLU A 1 94 ? 21.003 20.671 -63.915 1.00 83.44 94 GLU A N 1
ATOM 742 C CA . GLU A 1 94 ? 22.028 20.565 -64.973 1.00 83.44 94 GLU A CA 1
ATOM 743 C C . GLU A 1 94 ? 22.717 19.188 -65.025 1.00 83.44 94 GLU A C 1
ATOM 745 O O . GLU A 1 94 ? 23.137 18.728 -66.081 1.00 83.44 94 GLU A O 1
ATOM 750 N N . LYS A 1 95 ? 22.797 18.493 -63.882 1.00 80.56 95 LYS A N 1
ATOM 751 C CA . LYS A 1 95 ? 23.431 17.172 -63.755 1.00 80.56 95 LYS A CA 1
ATOM 752 C C . LYS A 1 95 ? 22.498 15.997 -64.056 1.00 80.56 95 LYS A C 1
ATOM 754 O O . LYS A 1 95 ? 22.988 14.894 -64.293 1.00 80.56 95 LYS A O 1
ATOM 759 N N . LYS A 1 96 ? 21.173 16.173 -63.974 1.00 78.88 96 LYS A N 1
ATOM 760 C CA . LYS A 1 96 ? 20.205 15.078 -64.140 1.00 78.88 96 LYS A CA 1
ATOM 761 C C . LYS A 1 96 ? 18.858 15.599 -64.639 1.00 78.88 96 LYS A C 1
ATOM 763 O O . LYS A 1 96 ? 18.175 16.338 -63.932 1.00 78.88 96 LYS A O 1
ATOM 768 N N . VAL A 1 97 ? 18.467 15.116 -65.821 1.00 81.44 97 VAL A N 1
ATOM 769 C CA . VAL A 1 97 ? 17.206 15.464 -66.502 1.00 81.44 97 VAL A CA 1
ATOM 770 C C . VAL A 1 97 ? 15.984 15.026 -65.688 1.00 81.44 97 VAL A C 1
ATOM 772 O O . VAL A 1 97 ? 15.070 15.814 -65.505 1.00 81.44 97 VAL A O 1
ATOM 775 N N . ASN A 1 98 ? 16.008 13.812 -65.121 1.00 77.94 98 ASN A N 1
ATOM 776 C CA . ASN A 1 98 ? 14.932 13.273 -64.278 1.00 77.94 98 ASN A CA 1
ATOM 777 C C . ASN A 1 98 ? 15.450 12.990 -62.854 1.00 77.94 98 ASN A C 1
ATOM 779 O O . ASN A 1 98 ? 15.900 11.871 -62.554 1.00 77.94 98 ASN A O 1
ATOM 783 N N . PRO A 1 99 ? 15.496 14.003 -61.973 1.00 79.00 99 PRO A N 1
ATOM 784 C CA . PRO A 1 99 ? 15.960 13.822 -60.608 1.00 79.00 99 PRO A CA 1
ATOM 785 C C . PRO A 1 99 ? 14.960 13.014 -59.777 1.00 79.00 99 PRO A C 1
ATOM 787 O O . PRO A 1 99 ? 13.759 13.243 -59.810 1.00 79.00 99 PRO A O 1
ATOM 790 N N . THR A 1 100 ? 15.480 12.055 -59.006 1.00 75.62 100 THR A N 1
ATOM 791 C CA . THR A 1 100 ? 14.690 11.144 -58.166 1.00 75.62 100 THR A CA 1
ATOM 792 C C . THR A 1 100 ? 15.236 11.147 -56.741 1.00 75.62 100 THR A C 1
ATOM 794 O O . THR A 1 100 ? 16.449 11.268 -56.530 1.00 75.62 100 THR A O 1
ATOM 797 N N . ARG A 1 101 ? 14.354 11.037 -55.740 1.00 72.19 101 ARG A N 1
ATOM 798 C CA . ARG A 1 101 ? 14.751 10.958 -54.321 1.00 72.19 101 ARG A CA 1
ATOM 799 C C . ARG A 1 101 ? 15.100 9.519 -53.956 1.00 72.19 101 ARG A C 1
ATOM 801 O O . ARG A 1 101 ? 14.502 8.578 -54.463 1.00 72.19 101 ARG A O 1
ATOM 808 N N . LYS A 1 102 ? 16.029 9.343 -53.014 1.00 71.69 102 LYS A N 1
ATOM 809 C CA . LYS A 1 102 ? 16.265 8.042 -52.374 1.00 71.69 102 LYS A CA 1
ATOM 810 C C . LYS A 1 102 ? 15.338 7.899 -51.168 1.00 71.69 102 LYS A C 1
ATOM 812 O O . LYS A 1 102 ? 15.320 8.774 -50.303 1.00 71.69 102 LYS A O 1
ATOM 817 N N . CYS A 1 103 ? 14.593 6.797 -51.096 1.00 69.62 103 CYS A N 1
ATOM 818 C CA . CYS A 1 103 ? 13.761 6.483 -49.937 1.00 69.62 103 CYS A CA 1
ATOM 819 C C . CYS A 1 103 ? 14.643 6.250 -48.704 1.00 69.62 103 CYS A C 1
ATOM 821 O O . CYS A 1 103 ? 15.416 5.297 -48.694 1.00 69.62 103 CYS A O 1
ATOM 823 N N . ASN A 1 104 ? 14.487 7.058 -47.651 1.00 67.56 104 ASN A N 1
ATOM 824 C CA . ASN A 1 104 ? 15.292 6.943 -46.426 1.00 67.56 104 ASN A CA 1
ATOM 825 C C . ASN A 1 104 ? 15.140 5.580 -45.720 1.00 67.56 104 ASN A C 1
ATOM 827 O O . ASN A 1 104 ? 16.021 5.164 -44.985 1.00 67.56 104 ASN A O 1
ATOM 831 N N . VAL A 1 105 ? 14.031 4.866 -45.935 1.00 65.62 105 VAL A N 1
ATOM 832 C CA . VAL A 1 105 ? 13.800 3.542 -45.330 1.00 65.62 105 VAL A CA 1
ATOM 833 C C . VAL A 1 105 ? 14.459 2.431 -46.151 1.00 65.62 105 VAL A C 1
ATOM 835 O O . VAL A 1 105 ? 14.999 1.475 -45.594 1.00 65.62 105 VAL A O 1
ATOM 838 N N . CYS A 1 106 ? 14.412 2.535 -47.482 1.00 66.00 106 CYS A N 1
ATOM 839 C CA . CYS A 1 106 ? 14.907 1.484 -48.373 1.00 66.00 106 CYS A CA 1
ATOM 840 C C . CYS A 1 106 ? 16.375 1.673 -48.764 1.00 66.00 106 CYS A C 1
ATOM 842 O O . CYS A 1 106 ? 17.043 0.682 -49.034 1.00 66.00 106 CYS A O 1
ATOM 844 N N . SER A 1 107 ? 16.899 2.903 -48.737 1.00 69.69 107 SER A N 1
ATOM 845 C CA . SER A 1 107 ? 18.273 3.213 -49.150 1.00 69.69 107 SER A CA 1
ATOM 846 C C . SER A 1 107 ? 19.343 2.532 -48.303 1.00 69.69 107 SER A C 1
ATOM 848 O O . SER A 1 107 ? 20.466 2.372 -48.768 1.00 69.69 107 SER A O 1
ATOM 850 N N . HIS A 1 108 ? 19.005 2.142 -47.072 1.00 71.94 108 HIS A N 1
ATOM 851 C CA . HIS A 1 108 ? 19.916 1.439 -46.162 1.00 71.94 108 HIS A CA 1
ATOM 852 C C . HIS A 1 108 ? 19.841 -0.084 -46.302 1.00 71.94 108 HIS A C 1
ATOM 854 O O . HIS A 1 108 ? 20.680 -0.795 -45.751 1.00 71.94 108 HIS A O 1
ATOM 860 N N . LYS A 1 109 ? 18.850 -0.609 -47.035 1.00 75.50 109 LYS A N 1
ATOM 861 C CA . LYS A 1 109 ? 18.717 -2.048 -47.272 1.00 75.50 109 LYS A CA 1
ATOM 862 C C . LYS A 1 109 ? 19.636 -2.470 -48.414 1.00 75.50 109 LYS A C 1
ATOM 864 O O . LYS A 1 109 ? 19.864 -1.714 -49.359 1.00 75.50 109 LYS A O 1
ATOM 869 N N . ARG A 1 110 ? 20.143 -3.700 -48.339 1.00 79.88 110 ARG A N 1
ATOM 870 C CA . ARG A 1 110 ? 20.927 -4.338 -49.403 1.00 79.88 110 ARG A CA 1
ATOM 871 C C . ARG A 1 110 ? 20.180 -5.556 -49.933 1.00 79.88 110 ARG A C 1
ATOM 873 O O . ARG A 1 110 ? 19.561 -6.277 -49.156 1.00 79.88 110 ARG A O 1
ATOM 880 N N . ASP A 1 111 ? 20.237 -5.760 -51.243 1.00 76.19 111 ASP A N 1
ATOM 881 C CA . ASP A 1 111 ? 19.742 -6.971 -51.893 1.00 76.19 111 ASP A CA 1
ATOM 882 C C . ASP A 1 111 ? 20.635 -8.168 -51.541 1.00 76.19 111 ASP A C 1
ATOM 884 O O . ASP A 1 111 ? 21.761 -8.006 -51.068 1.00 76.19 111 ASP A O 1
ATOM 888 N N . ALA A 1 112 ? 20.176 -9.383 -51.854 1.00 76.25 112 ALA A N 1
ATOM 889 C CA . ALA A 1 112 ? 20.931 -10.626 -51.645 1.00 76.25 112 ALA A CA 1
ATOM 890 C C . ALA A 1 112 ? 22.325 -10.633 -52.313 1.00 76.25 112 ALA A C 1
ATOM 892 O O . ALA A 1 112 ? 23.206 -11.383 -51.911 1.00 76.25 112 ALA A O 1
ATOM 893 N N . LYS A 1 113 ? 22.546 -9.766 -53.312 1.00 79.38 113 LYS A N 1
ATOM 894 C CA . LYS A 1 113 ? 23.835 -9.568 -54.000 1.00 79.38 113 LYS A CA 1
ATOM 895 C C . LYS A 1 113 ? 24.706 -8.466 -53.370 1.00 79.38 113 LYS A C 1
ATOM 897 O O . LYS A 1 113 ? 25.675 -8.028 -53.980 1.00 79.38 113 LYS A O 1
ATOM 902 N N . GLY A 1 114 ? 24.333 -7.946 -52.198 1.00 72.75 114 GLY A N 1
ATOM 903 C CA . GLY A 1 114 ? 25.076 -6.919 -51.455 1.00 72.75 114 GLY A CA 1
ATOM 904 C C . GLY A 1 114 ? 24.949 -5.485 -51.989 1.00 72.75 114 GLY A C 1
ATOM 905 O O . GLY A 1 114 ? 25.490 -4.561 -51.381 1.00 72.75 114 GLY A O 1
ATOM 906 N N . LYS A 1 115 ? 24.221 -5.265 -53.090 1.00 75.62 115 LYS A N 1
ATOM 907 C CA . LYS A 1 115 ? 23.968 -3.932 -53.660 1.00 75.62 115 LYS A CA 1
ATOM 908 C C . LYS A 1 115 ? 22.865 -3.213 -52.878 1.00 75.62 115 LYS A C 1
ATOM 910 O O . LYS A 1 115 ? 21.902 -3.848 -52.465 1.00 75.62 115 LYS A O 1
ATOM 915 N N . MET A 1 116 ? 22.989 -1.898 -52.675 1.00 73.38 116 MET A N 1
ATOM 916 C CA . MET A 1 116 ? 21.927 -1.114 -52.027 1.00 73.38 116 MET A CA 1
ATOM 917 C C . MET A 1 116 ? 20.655 -1.117 -52.875 1.00 73.38 116 MET A C 1
ATOM 919 O O . MET A 1 116 ? 20.714 -0.850 -54.078 1.00 73.38 116 MET A O 1
ATOM 923 N N . ILE A 1 117 ? 19.519 -1.386 -52.232 1.00 67.88 117 ILE A N 1
ATOM 924 C CA . ILE A 1 117 ? 18.221 -1.450 -52.900 1.00 67.88 117 ILE A CA 1
ATOM 925 C C . ILE A 1 117 ? 17.776 -0.023 -53.219 1.00 67.88 117 ILE A C 1
ATOM 927 O O . ILE A 1 117 ? 17.485 0.772 -52.322 1.00 67.88 117 ILE A O 1
ATOM 931 N N . GLN A 1 118 ? 17.693 0.308 -54.503 1.00 62.41 118 GLN A N 1
ATOM 932 C CA . GLN A 1 118 ? 17.066 1.545 -54.954 1.00 62.41 118 GLN A CA 1
ATOM 933 C C . GLN A 1 118 ? 15.614 1.234 -55.315 1.00 62.41 118 GLN A C 1
ATOM 935 O O . GLN A 1 118 ? 15.334 0.742 -56.402 1.00 62.41 118 GLN A O 1
ATOM 940 N N . ARG A 1 119 ? 14.695 1.476 -54.375 1.00 58.44 119 ARG A N 1
ATOM 941 C CA . ARG A 1 119 ? 13.255 1.461 -54.660 1.00 58.44 119 ARG A CA 1
ATOM 942 C C . ARG A 1 119 ? 12.815 2.874 -55.001 1.00 58.44 119 ARG A C 1
ATOM 944 O O . ARG A 1 119 ? 12.947 3.774 -54.170 1.00 58.44 119 ARG A O 1
ATOM 951 N N . GLU A 1 120 ? 12.353 3.042 -56.227 1.00 53.62 120 GLU A N 1
ATOM 952 C CA . GLU A 1 120 ? 11.660 4.240 -56.692 1.00 53.62 120 GLU A CA 1
ATOM 953 C C . GLU A 1 120 ? 10.193 4.109 -56.256 1.00 53.62 120 GLU A C 1
ATOM 955 O O . GLU A 1 120 ? 9.677 2.992 -56.177 1.00 53.62 120 GLU A O 1
ATOM 960 N N . THR A 1 121 ? 9.573 5.209 -55.831 1.00 51.72 121 THR A N 1
ATOM 961 C CA . THR A 1 121 ? 8.149 5.259 -55.452 1.00 51.72 121 THR A CA 1
ATOM 962 C C . THR A 1 121 ? 7.442 6.153 -56.444 1.00 51.72 121 THR A C 1
ATOM 964 O O . THR A 1 121 ? 8.073 7.174 -56.805 1.00 51.72 121 THR A O 1
#

Radius of gyration: 32.46 Å; chains: 1; bounding box: 39×47×87 Å

pLDDT: mean 79.09, std 15.48, range [49.94, 97.44]

Sequence (121 aa):
MQMVEKRGLVVRKPSVVIDYNQTMGELCVWNSFILYKKTGGKCVHLDYRLDVIEKMIEVYHPSVTSPKVGGPLAGPQPRRLTERHFPDVIPATEKKVNPTRKCNVCSHKRDAKGKMIQRET

Foldseek 3Di:
DDWDDDPNDTDDDDPVVVVCVVCVVVVVLVVVVVVCVVVVNDDDSVVSVVVVVVVCCVVVVVDPVPVPPDDDPPDDPCCVVVDPPDDDQDPDDPVGRGDFDADPVQQPDADPVRHRDGDGD

Organism: Ladona fulva (NCBI:txid123851)

Secondary structure (DSSP, 8-state):
-EEEEETTEEEEE-HHHHHHHHHHHHHHHHHHHHHHHHTT--S-HHHHHHHHHHHHHHHH--------TTPPPSS--THHHHSTTS--PPPPBTTBSS--PPPTTTTT-B-TTS-B-----